Protein AF-W2WWZ4-F1 (afdb_monomer)

Foldseek 3Di:
DDPPPPVVVVVVVPVVAADCPDPVNQVVFDKDKDKDFDQVVPPPQDHDDDPVVVVVNVVVVVVCVVPPDDDDADDVVSVVVRTGIDIDIDGDPCVVVRRD

Secondary structure (DSSP, 8-state):
------HHHHHHHHHHS-----HHHHHTSPPEEEEEEE-GGGG-------HHHHHHHHHHHHHHHHHSPPPPPPPHHHHHTT-EEEEEEES-GGGGGT--

Sequence (100 aa):
ARNTANLKTVVEMMDKYPVQLEDAYLRSKAIECRWEAIRPVTYMHPFMIPVGLTRSMEAAIETARAEQKEPEALDDRIKQQGITLDLVVSIDPKLWKFSG

Solvent-accessible surface area (backbone atoms only — not comparable to full-atom values): 6422 Å² total; per-residue (Å²): 130,85,85,70,71,57,65,67,62,53,52,58,42,57,78,74,41,48,68,77,66,52,64,70,65,57,69,72,40,62,79,46,70,45,80,41,82,39,48,77,85,78,70,81,71,78,66,64,72,54,71,71,56,50,54,53,50,52,52,48,50,56,51,41,64,75,70,49,78,82,75,81,82,78,55,66,75,51,42,75,72,56,37,43,81,44,79,44,77,46,55,55,82,71,55,64,78,62,63,123

Mean predicted aligned error: 11.19 Å

Radius of gyration: 18.04 Å; Cα contacts (8 Å, |Δi|>4): 85; chains: 1; bounding box: 35×27×56 Å

Organism: NCBI:txid1317063

Structure (mmCIF, N/CA/C/O backbone):
data_AF-W2WWZ4-F1
#
_entry.id   AF-W2WWZ4-F1
#
loop_
_atom_site.group_PDB
_atom_site.id
_atom_site.type_symbol
_atom_site.label_atom_id
_atom_site.label_alt_id
_atom_site.label_comp_id
_atom_site.label_asym_id
_atom_site.label_entity_id
_atom_site.label_seq_id
_atom_site.pdbx_PDB_ins_code
_atom_site.Cartn_x
_atom_site.Cartn_y
_atom_site.Cartn_z
_atom_site.occupancy
_atom_site.B_iso_or_equiv
_atom_site.auth_seq_id
_atom_site.auth_comp_id
_atom_site.auth_asym_id
_atom_site.auth_atom_id
_atom_site.pdbx_PDB_model_num
ATOM 1 N N . ALA A 1 1 ? 17.318 -19.251 -36.018 1.00 37.53 1 ALA A N 1
ATOM 2 C CA . ALA A 1 1 ? 16.029 -18.551 -36.183 1.00 37.53 1 ALA A CA 1
ATOM 3 C C . ALA A 1 1 ? 15.643 -17.953 -34.839 1.00 37.53 1 ALA A C 1
ATOM 5 O O . ALA A 1 1 ? 15.793 -18.636 -33.832 1.00 37.53 1 ALA A O 1
ATOM 6 N N . ARG A 1 2 ? 15.274 -16.665 -34.814 1.00 41.75 2 ARG A N 1
ATOM 7 C CA . ARG A 1 2 ? 14.873 -15.936 -33.602 1.00 41.75 2 ARG A CA 1
ATOM 8 C C . ARG A 1 2 ? 13.728 -16.687 -32.930 1.00 41.75 2 ARG A C 1
ATOM 10 O O . ARG A 1 2 ? 12.744 -17.008 -33.586 1.00 41.75 2 ARG A O 1
ATOM 17 N N . ASN A 1 3 ? 13.894 -16.969 -31.644 1.00 45.69 3 ASN A N 1
ATOM 18 C CA . ASN A 1 3 ? 12.850 -17.503 -30.790 1.00 45.69 3 ASN A CA 1
ATOM 19 C C . ASN A 1 3 ? 11.842 -16.366 -30.575 1.00 45.69 3 ASN A C 1
ATOM 21 O O . ASN A 1 3 ? 11.949 -15.591 -29.627 1.00 45.69 3 ASN A O 1
ATOM 25 N N . THR A 1 4 ? 10.958 -16.158 -31.550 1.00 44.38 4 THR A N 1
ATOM 26 C CA . THR A 1 4 ? 9.834 -15.238 -31.421 1.00 44.38 4 THR A CA 1
ATOM 27 C C . THR A 1 4 ? 8.931 -15.879 -30.383 1.00 44.38 4 THR A C 1
ATOM 29 O O . THR A 1 4 ? 8.160 -16.780 -30.713 1.00 44.38 4 THR A O 1
ATOM 32 N N . ALA A 1 5 ? 9.097 -15.501 -29.112 1.00 47.19 5 ALA A N 1
ATOM 33 C CA . ALA A 1 5 ? 8.154 -15.878 -28.072 1.00 47.19 5 ALA A CA 1
ATOM 34 C C . ALA A 1 5 ? 6.762 -15.575 -28.630 1.00 47.19 5 ALA A C 1
ATOM 36 O O . ALA A 1 5 ? 6.515 -14.461 -29.100 1.00 47.19 5 ALA A O 1
ATOM 37 N N . ASN A 1 6 ? 5.922 -16.608 -28.717 1.00 48.78 6 ASN A N 1
ATOM 38 C CA . ASN A 1 6 ? 4.615 -16.503 -29.339 1.00 48.78 6 ASN A CA 1
ATOM 39 C C . ASN A 1 6 ? 3.876 -15.362 -28.635 1.00 48.78 6 ASN A C 1
ATOM 41 O O . ASN A 1 6 ? 3.573 -15.465 -27.448 1.00 48.78 6 ASN A O 1
ATOM 45 N N . LEU A 1 7 ? 3.653 -14.254 -29.348 1.00 52.16 7 LEU A N 1
ATOM 46 C CA . LEU A 1 7 ? 3.072 -13.029 -28.790 1.00 52.16 7 LEU A CA 1
ATOM 47 C C . LEU A 1 7 ? 1.740 -13.321 -28.083 1.00 52.16 7 LEU A C 1
ATOM 49 O O . LEU A 1 7 ? 1.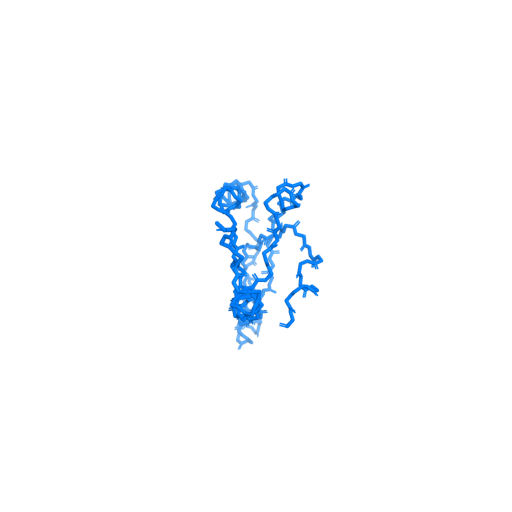413 -12.669 -27.098 1.00 52.16 7 LEU A O 1
ATOM 53 N N . LYS A 1 8 ? 1.030 -14.370 -28.516 1.00 43.88 8 LYS A N 1
ATOM 54 C CA . LYS A 1 8 ? -0.196 -14.862 -27.885 1.00 43.88 8 LYS A CA 1
ATOM 55 C C . LYS A 1 8 ? 0.008 -15.305 -26.427 1.00 43.88 8 LYS A C 1
ATOM 57 O O . LYS A 1 8 ? -0.822 -14.997 -25.584 1.00 43.88 8 LYS A O 1
ATOM 62 N N . THR A 1 9 ? 1.128 -15.956 -26.111 1.00 48.94 9 THR A N 1
ATOM 63 C CA . THR A 1 9 ? 1.453 -16.438 -24.755 1.00 48.94 9 THR A CA 1
ATOM 64 C C . THR A 1 9 ? 1.839 -15.298 -23.810 1.00 48.94 9 THR A C 1
ATOM 66 O O . THR A 1 9 ? 1.555 -15.362 -22.618 1.00 48.94 9 THR A O 1
ATOM 69 N N . VAL A 1 10 ? 2.453 -14.234 -24.336 1.00 51.31 10 VAL A N 1
ATOM 70 C CA . VAL A 1 10 ? 2.797 -13.033 -23.555 1.00 51.31 10 VAL A CA 1
ATOM 71 C C . VAL A 1 10 ? 1.541 -12.222 -23.234 1.00 51.31 10 VAL A C 1
ATOM 73 O O . VAL A 1 10 ? 1.373 -11.789 -22.099 1.00 51.31 10 VAL A O 1
ATOM 76 N N . VAL A 1 11 ? 0.624 -12.083 -24.196 1.00 51.09 11 VAL A N 1
ATOM 77 C CA . VAL A 1 11 ? -0.657 -11.383 -24.004 1.00 51.09 11 VAL A CA 1
ATOM 78 C C . VAL A 1 11 ? -1.550 -12.115 -22.995 1.00 51.09 11 VAL A C 1
ATOM 80 O O . VAL A 1 11 ? -2.062 -11.482 -22.081 1.00 51.09 11 VAL A O 1
ATOM 83 N N . GLU A 1 12 ? -1.662 -13.446 -23.078 1.00 52.53 12 GLU A N 1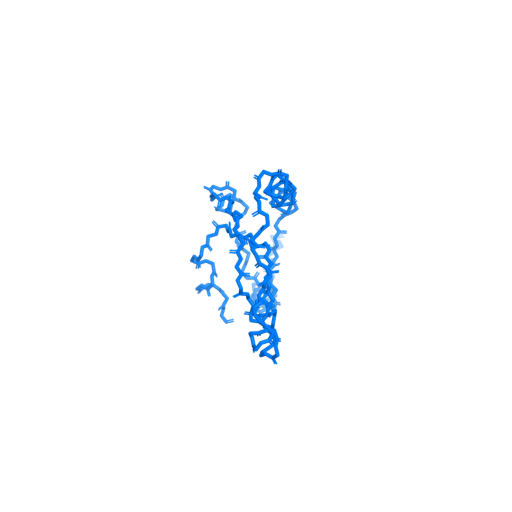
ATOM 84 C CA . GLU A 1 12 ? -2.400 -14.251 -22.086 1.00 52.53 12 GLU A CA 1
ATOM 85 C C . GLU A 1 12 ? -1.772 -14.196 -20.679 1.00 52.53 12 GLU A C 1
ATOM 87 O O . GLU A 1 12 ? -2.480 -14.328 -19.681 1.00 52.53 12 GLU A O 1
ATOM 92 N N . MET A 1 13 ? -0.453 -13.982 -20.570 1.00 51.25 13 MET A N 1
ATOM 93 C CA . MET A 1 13 ? 0.209 -13.745 -19.283 1.00 51.25 13 MET A CA 1
ATOM 94 C C . MET A 1 13 ? -0.034 -12.330 -18.753 1.00 51.25 13 MET A C 1
ATOM 96 O O . MET A 1 13 ? -0.268 -12.187 -17.563 1.00 51.25 13 MET A O 1
ATOM 100 N N . MET A 1 14 ? -0.023 -11.289 -19.584 1.00 51.72 14 MET A N 1
ATOM 101 C CA . MET A 1 14 ? -0.320 -9.921 -19.128 1.00 51.72 14 MET A CA 1
ATOM 102 C C . MET A 1 14 ? -1.775 -9.750 -18.664 1.00 51.72 14 MET A C 1
ATOM 104 O O . MET A 1 14 ? -2.043 -8.916 -17.809 1.00 51.72 14 MET A O 1
ATOM 108 N N . ASP A 1 15 ? -2.693 -10.563 -19.190 1.00 50.50 15 ASP A N 1
ATOM 109 C CA . ASP A 1 15 ? -4.104 -10.598 -18.778 1.00 50.50 15 ASP A CA 1
ATOM 110 C C . ASP A 1 15 ? -4.312 -11.377 -17.456 1.00 50.50 15 ASP A C 1
ATOM 112 O O . ASP A 1 15 ? -5.245 -11.124 -16.699 1.00 50.50 15 ASP A O 1
ATOM 116 N N . LYS A 1 16 ? -3.406 -12.318 -17.140 1.00 50.47 16 LYS A N 1
ATOM 117 C CA . LYS A 1 16 ? -3.404 -13.112 -15.893 1.00 50.47 16 LYS A CA 1
ATOM 118 C C . LYS A 1 16 ? -2.520 -12.555 -14.777 1.00 50.47 16 LYS A C 1
ATOM 120 O O . LYS A 1 16 ? -2.725 -12.918 -13.620 1.00 50.47 16 LYS A O 1
ATOM 125 N N . TYR A 1 17 ? -1.513 -11.753 -15.108 1.00 48.66 17 TYR A N 1
ATOM 126 C CA . TYR A 1 17 ? -0.503 -11.266 -14.177 1.00 48.66 17 TYR A CA 1
ATOM 127 C C . TYR A 1 17 ? -0.519 -9.735 -14.170 1.00 48.66 17 TYR A C 1
ATOM 129 O O . TYR A 1 17 ? -0.339 -9.121 -15.220 1.00 48.66 17 TYR A O 1
ATOM 137 N N . PRO A 1 18 ? -0.740 -9.124 -12.995 1.00 52.50 18 PRO A N 1
ATOM 138 C CA . PRO A 1 18 ? -1.087 -7.717 -12.850 1.00 52.50 18 PRO A CA 1
ATOM 139 C C . PRO A 1 18 ? -0.022 -6.799 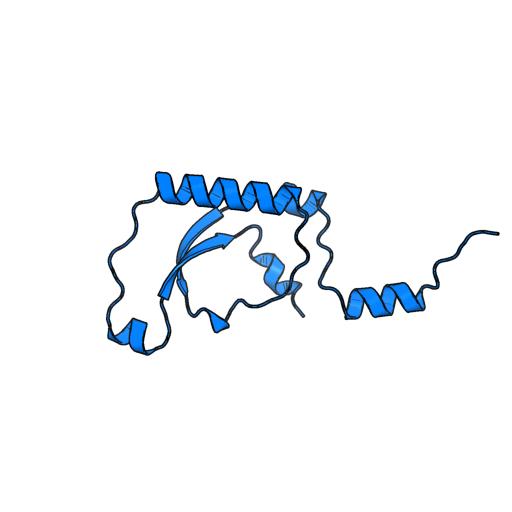-13.435 1.00 52.50 18 PRO A C 1
ATOM 141 O O . PRO A 1 18 ? 1.147 -7.180 -13.541 1.00 52.50 18 PRO A O 1
ATOM 144 N N . VAL A 1 19 ? -0.459 -5.580 -13.766 1.00 54.25 19 VAL A N 1
ATOM 145 C CA . VAL A 1 19 ? 0.333 -4.491 -14.348 1.00 54.25 19 VAL A CA 1
ATOM 146 C C . VAL A 1 19 ? 1.767 -4.531 -13.839 1.00 54.25 19 VAL A C 1
ATOM 148 O O . VAL A 1 19 ? 2.046 -4.217 -12.681 1.00 54.25 19 VAL A O 1
ATOM 151 N N . GLN A 1 20 ? 2.675 -4.945 -14.724 1.00 56.25 20 GLN A N 1
ATOM 152 C CA . GLN A 1 20 ? 4.106 -4.864 -14.486 1.00 56.25 20 GLN A CA 1
ATOM 153 C C . GLN A 1 20 ? 4.483 -3.390 -14.525 1.00 56.25 20 GLN A C 1
ATOM 155 O O . GLN A 1 20 ? 4.814 -2.827 -15.564 1.00 56.25 20 GLN A O 1
ATOM 160 N N . LEU A 1 21 ? 4.353 -2.742 -13.379 1.00 59.62 21 LEU A N 1
ATOM 161 C CA . LEU A 1 21 ? 4.889 -1.416 -13.167 1.00 59.62 21 LEU A CA 1
ATOM 162 C C . LEU A 1 21 ? 6.407 -1.560 -13.199 1.00 59.62 21 LEU A C 1
ATOM 164 O O . LEU A 1 21 ? 6.987 -2.298 -12.400 1.00 59.62 21 LEU A O 1
ATOM 168 N N . GLU A 1 22 ? 7.046 -0.913 -14.171 1.00 61.16 22 GLU A N 1
ATOM 169 C CA . GLU A 1 22 ? 8.492 -1.005 -14.306 1.00 61.16 22 GLU A CA 1
ATOM 170 C C . GLU A 1 22 ? 9.174 -0.531 -13.019 1.00 61.16 22 GLU A C 1
ATOM 172 O O . GLU A 1 22 ? 8.810 0.486 -12.420 1.00 61.16 22 GLU A O 1
ATOM 177 N N . ASP A 1 23 ? 10.205 -1.266 -12.615 1.00 64.38 23 ASP A N 1
ATOM 178 C CA . ASP A 1 23 ? 10.983 -0.998 -11.409 1.00 64.38 23 ASP A CA 1
ATOM 179 C C . ASP A 1 23 ? 11.538 0.441 -11.390 1.00 64.38 23 ASP A C 1
ATOM 181 O O . ASP A 1 23 ? 11.503 1.094 -10.351 1.00 64.38 23 ASP A O 1
ATOM 185 N N . ALA A 1 24 ? 11.924 0.998 -12.545 1.00 69.44 24 ALA A N 1
ATOM 186 C CA . ALA A 1 24 ? 12.360 2.392 -12.662 1.00 69.44 24 ALA A CA 1
ATOM 187 C C . ALA A 1 24 ? 11.234 3.406 -12.391 1.00 69.44 24 ALA A C 1
ATOM 189 O O . ALA A 1 24 ? 11.459 4.410 -11.711 1.00 69.44 24 ALA A O 1
ATOM 190 N N . TYR A 1 25 ? 10.018 3.143 -12.884 1.00 75.06 25 TYR A N 1
ATOM 191 C CA . TYR A 1 25 ? 8.865 4.003 -12.623 1.00 75.06 25 TYR A CA 1
ATOM 192 C C . TYR A 1 25 ? 8.564 4.035 -11.128 1.00 75.06 25 TYR A C 1
ATOM 194 O O . TYR A 1 25 ? 8.454 5.117 -10.557 1.00 75.06 25 TYR A O 1
ATOM 202 N N . LEU A 1 26 ? 8.499 2.870 -10.482 1.00 73.38 26 LEU A N 1
ATOM 203 C CA . LEU A 1 26 ? 8.147 2.782 -9.068 1.00 73.38 26 LEU A CA 1
ATOM 204 C C . LEU A 1 26 ? 9.242 3.287 -8.132 1.00 73.38 26 LEU A C 1
ATOM 206 O O . LEU A 1 26 ? 8.933 3.980 -7.169 1.00 73.38 26 LEU A O 1
ATOM 210 N N . ARG A 1 27 ? 10.518 3.015 -8.428 1.00 71.25 27 ARG A N 1
ATOM 211 C CA . ARG A 1 27 ? 11.6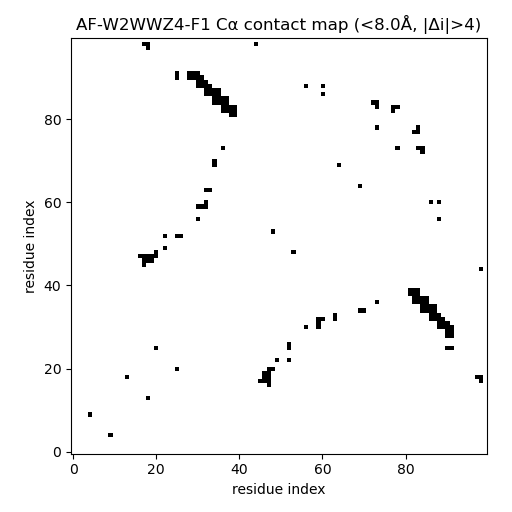45 3.529 -7.631 1.00 71.25 27 ARG A CA 1
ATOM 212 C C . ARG A 1 27 ? 11.759 5.049 -7.651 1.00 71.25 27 ARG A C 1
ATOM 214 O O . ARG A 1 27 ? 12.333 5.618 -6.731 1.00 71.25 27 ARG A O 1
ATOM 221 N N . SER A 1 28 ? 11.240 5.706 -8.689 1.00 78.62 28 SER A N 1
ATOM 222 C CA . SER A 1 28 ? 11.220 7.172 -8.768 1.00 78.62 28 SER A CA 1
ATOM 223 C C . SER A 1 28 ? 10.164 7.823 -7.868 1.00 78.62 28 SER A C 1
ATOM 225 O O . SER A 1 28 ? 10.151 9.046 -7.728 1.00 78.62 28 SER A O 1
ATOM 227 N N . LYS A 1 29 ? 9.251 7.035 -7.289 1.00 82.62 29 LYS A N 1
ATOM 228 C CA . LYS A 1 29 ? 8.134 7.537 -6.490 1.00 82.62 29 LYS A CA 1
ATOM 229 C C . LYS A 1 29 ? 8.482 7.577 -5.011 1.00 82.62 29 LYS A C 1
ATOM 231 O O . LYS A 1 29 ? 9.223 6.737 -4.508 1.00 82.62 29 LYS A O 1
ATOM 236 N N . ALA A 1 30 ? 7.920 8.565 -4.325 1.00 84.12 30 ALA A N 1
ATOM 237 C CA . ALA A 1 30 ? 8.045 8.682 -2.883 1.00 84.12 30 ALA A CA 1
ATOM 238 C C . ALA A 1 30 ? 7.216 7.590 -2.198 1.00 84.12 30 ALA A C 1
ATOM 240 O O . ALA A 1 30 ? 6.065 7.364 -2.564 1.00 84.12 30 ALA A O 1
ATOM 241 N N . ILE A 1 31 ? 7.809 6.929 -1.204 1.00 85.19 31 ILE A N 1
ATOM 242 C CA . ILE A 1 31 ? 7.087 6.027 -0.309 1.00 85.19 31 ILE A CA 1
ATOM 243 C C . ILE A 1 31 ? 6.583 6.866 0.862 1.00 85.19 31 ILE A C 1
ATOM 245 O O . ILE A 1 31 ? 7.374 7.473 1.580 1.00 85.19 31 ILE A O 1
ATOM 249 N N . GLU A 1 32 ? 5.271 6.900 1.043 1.00 86.06 32 GLU A N 1
ATOM 250 C CA . GLU A 1 32 ? 4.609 7.611 2.129 1.00 86.06 32 GLU A CA 1
ATOM 251 C C . GLU A 1 32 ? 3.951 6.607 3.071 1.00 86.06 32 GLU A C 1
ATOM 253 O O . GLU A 1 32 ? 3.208 5.729 2.634 1.00 86.06 32 GLU A O 1
ATOM 258 N N . CYS A 1 33 ? 4.191 6.762 4.370 1.00 86.62 33 CYS A N 1
ATOM 259 C CA . CYS A 1 33 ? 3.541 5.978 5.415 1.00 86.62 33 CYS A CA 1
ATOM 260 C C . CYS A 1 33 ? 2.613 6.891 6.212 1.00 86.62 33 CYS A C 1
ATOM 262 O O . CYS A 1 33 ? 3.045 7.952 6.670 1.00 86.62 33 CYS A O 1
ATOM 264 N N . ARG A 1 34 ? 1.356 6.492 6.406 1.00 87.12 34 ARG A N 1
ATOM 265 C CA . ARG A 1 34 ? 0.395 7.249 7.218 1.00 87.12 34 ARG A CA 1
ATOM 266 C C . ARG A 1 34 ? -0.616 6.340 7.897 1.00 87.12 34 ARG A C 1
ATOM 268 O O . ARG A 1 34 ? -1.006 5.316 7.346 1.00 87.12 34 ARG A O 1
ATOM 275 N N . TRP A 1 35 ? -1.058 6.736 9.081 1.00 87.69 35 TRP A N 1
ATOM 276 C CA . TRP A 1 35 ? -2.138 6.055 9.784 1.00 87.69 35 TRP A CA 1
ATOM 277 C C . TRP A 1 35 ? -3.490 6.376 9.152 1.00 87.69 35 TRP A C 1
ATOM 279 O O . TRP A 1 35 ? -3.833 7.546 8.977 1.00 87.69 35 TRP A O 1
ATOM 289 N N . GLU A 1 36 ? -4.274 5.346 8.846 1.00 87.44 36 GLU A N 1
ATOM 290 C CA . GLU A 1 36 ? -5.616 5.497 8.290 1.00 87.44 36 GLU A CA 1
ATOM 291 C C . GLU A 1 36 ? -6.613 4.531 8.922 1.00 87.44 36 GLU A C 1
ATOM 293 O O . GLU A 1 36 ? -6.304 3.377 9.215 1.00 87.44 36 GLU A O 1
ATOM 298 N N . ALA A 1 37 ? -7.850 5.003 9.082 1.00 88.19 37 ALA A N 1
ATOM 299 C CA . ALA A 1 37 ? -8.987 4.147 9.377 1.00 88.19 37 ALA A CA 1
ATOM 300 C C . ALA A 1 37 ? -9.439 3.473 8.074 1.00 88.19 37 ALA A C 1
ATOM 302 O O . ALA A 1 37 ? -10.101 4.091 7.237 1.00 88.19 37 ALA A O 1
ATOM 303 N N . ILE A 1 38 ? -9.071 2.209 7.896 1.00 83.31 38 ILE A N 1
ATOM 304 C CA . ILE A 1 38 ? -9.306 1.455 6.668 1.00 83.31 38 ILE A CA 1
ATOM 305 C C . ILE A 1 38 ? -10.230 0.270 6.900 1.00 83.31 38 ILE A C 1
ATOM 307 O O . ILE A 1 38 ? -10.291 -0.313 7.977 1.00 83.31 38 ILE A O 1
ATOM 311 N N . ARG A 1 39 ? -10.946 -0.123 5.848 1.00 84.31 39 ARG A N 1
ATOM 312 C CA . ARG A 1 39 ? -11.651 -1.403 5.793 1.00 84.31 39 ARG A CA 1
ATOM 313 C C . ARG A 1 39 ? -10.737 -2.408 5.071 1.00 84.31 39 ARG A C 1
ATOM 315 O O . ARG A 1 39 ? -10.508 -2.219 3.876 1.00 84.31 39 ARG A O 1
ATOM 322 N N . PRO A 1 40 ? -10.242 -3.473 5.730 1.00 70.25 40 PRO A N 1
ATOM 323 C CA . PRO A 1 40 ? -9.219 -4.358 5.155 1.00 70.25 40 PRO A CA 1
ATOM 324 C C . PRO A 1 40 ? -9.595 -5.025 3.822 1.00 70.25 40 PRO A C 1
ATOM 326 O O . PRO A 1 40 ? -8.732 -5.273 2.986 1.00 70.25 40 PRO A O 1
ATOM 329 N N . VAL A 1 41 ? -10.886 -5.277 3.573 1.00 66.12 41 VAL A N 1
ATOM 330 C CA . VAL A 1 41 ? -11.347 -5.919 2.325 1.00 66.12 41 VAL A CA 1
ATOM 331 C C . VAL A 1 41 ? -11.204 -5.040 1.074 1.00 66.12 41 VAL A C 1
ATOM 333 O O . VAL A 1 41 ? -11.345 -5.547 -0.034 1.00 66.12 41 VAL A O 1
ATOM 336 N N . THR A 1 42 ? -10.923 -3.742 1.220 1.00 61.09 42 THR A N 1
ATOM 337 C CA . THR A 1 42 ? -10.951 -2.773 0.110 1.00 61.09 42 THR A CA 1
ATOM 338 C C . THR A 1 42 ? -9.649 -2.726 -0.710 1.00 61.09 42 THR A C 1
ATOM 340 O O . THR A 1 42 ? -9.644 -2.129 -1.778 1.00 61.09 42 THR A O 1
ATOM 343 N N . TYR A 1 43 ? -8.556 -3.366 -0.268 1.00 56.72 43 TYR A N 1
ATOM 344 C CA . TYR A 1 43 ? -7.224 -3.203 -0.889 1.00 56.72 43 TYR A CA 1
ATOM 345 C C . TYR A 1 43 ? -6.503 -4.514 -1.246 1.00 56.72 43 TYR A C 1
ATOM 347 O O . TYR A 1 43 ? -5.279 -4.562 -1.324 1.00 56.72 43 TYR A O 1
ATOM 355 N N . MET A 1 44 ? -7.244 -5.587 -1.519 1.00 59.22 44 MET A N 1
ATOM 356 C CA . MET A 1 44 ? -6.678 -6.876 -1.948 1.00 59.22 44 MET A CA 1
ATOM 357 C C . MET A 1 44 ? -6.445 -6.924 -3.470 1.00 59.22 44 MET A C 1
ATOM 359 O O . MET A 1 44 ? -6.894 -7.854 -4.138 1.00 59.22 44 MET A O 1
ATOM 363 N N . HIS A 1 45 ? -5.776 -5.922 -4.049 1.00 60.38 45 HIS A N 1
ATOM 364 C CA . HIS A 1 45 ? -5.358 -6.013 -5.451 1.00 60.38 45 HIS A CA 1
ATOM 365 C C . HIS A 1 45 ? -4.002 -6.725 -5.540 1.00 60.38 45 HIS A C 1
ATOM 367 O O . HIS A 1 45 ? -3.028 -6.252 -4.947 1.00 60.38 45 HIS A O 1
ATOM 373 N N . PRO A 1 46 ? -3.900 -7.853 -6.266 1.00 56.47 46 PRO A N 1
ATOM 374 C CA . PRO A 1 46 ? -2.615 -8.490 -6.487 1.00 56.47 46 PRO A CA 1
ATOM 375 C C . PRO A 1 46 ? -1.794 -7.594 -7.419 1.00 56.47 46 PRO A C 1
ATOM 377 O O . PRO A 1 46 ? -2.182 -7.379 -8.561 1.00 56.47 46 PRO A O 1
ATOM 380 N N . PHE A 1 47 ? -0.659 -7.080 -6.950 1.00 61.91 47 PHE A N 1
ATOM 381 C CA . PHE A 1 47 ? 0.365 -6.454 -7.788 1.00 61.91 47 PHE A CA 1
ATOM 382 C C . PHE A 1 47 ? 1.651 -7.273 -7.694 1.00 61.91 47 PHE A C 1
ATOM 384 O O . PHE A 1 47 ? 1.998 -7.774 -6.624 1.00 61.91 47 PHE A O 1
ATOM 391 N N . MET A 1 48 ? 2.389 -7.393 -8.800 1.00 64.44 48 MET A N 1
ATOM 392 C CA . MET A 1 48 ? 3.761 -7.894 -8.744 1.00 64.44 48 MET A CA 1
ATOM 393 C C . MET A 1 48 ? 4.683 -6.727 -8.400 1.00 64.44 48 MET A C 1
ATOM 395 O O . MET A 1 48 ? 4.928 -5.853 -9.227 1.00 64.44 48 MET A O 1
ATOM 399 N N . ILE A 1 49 ? 5.172 -6.710 -7.162 1.00 69.06 49 ILE A N 1
ATOM 400 C CA . ILE A 1 49 ? 6.085 -5.682 -6.660 1.00 69.06 49 ILE A CA 1
ATOM 401 C C . ILE A 1 49 ? 7.525 -6.213 -6.776 1.00 69.06 49 ILE A C 1
ATOM 403 O O . ILE A 1 49 ? 7.802 -7.311 -6.286 1.00 69.06 49 ILE A O 1
ATOM 407 N N . PRO A 1 50 ? 8.459 -5.482 -7.415 1.00 70.94 50 PRO A N 1
ATOM 408 C CA . PRO A 1 50 ? 9.865 -5.878 -7.456 1.00 70.94 50 PRO A CA 1
ATOM 409 C C . PRO A 1 50 ? 10.471 -6.011 -6.051 1.00 70.94 50 PRO A C 1
ATOM 411 O O . PRO A 1 50 ? 10.258 -5.153 -5.199 1.00 70.94 50 PRO A O 1
ATOM 414 N N . VAL A 1 51 ? 11.320 -7.024 -5.832 1.00 72.31 51 VAL A N 1
ATOM 415 C CA . VAL A 1 51 ? 11.932 -7.315 -4.514 1.00 72.31 51 VAL A CA 1
ATOM 416 C C . VAL A 1 51 ? 12.672 -6.123 -3.895 1.00 72.31 51 VAL A C 1
ATOM 418 O O . VAL A 1 51 ? 12.653 -5.939 -2.680 1.00 72.31 51 VAL A O 1
ATOM 421 N N . GLY A 1 52 ? 13.322 -5.295 -4.721 1.00 76.44 52 GLY A N 1
ATOM 422 C CA . GLY A 1 52 ? 14.008 -4.092 -4.248 1.00 76.44 52 GLY A CA 1
ATOM 423 C C . GLY A 1 52 ? 13.035 -3.076 -3.652 1.00 76.44 52 GLY A C 1
ATOM 424 O O . GLY A 1 52 ? 13.313 -2.508 -2.602 1.00 76.44 52 GLY A O 1
ATOM 425 N N . LEU A 1 53 ? 11.871 -2.914 -4.282 1.00 77.31 53 LEU A N 1
ATOM 426 C CA . LEU A 1 53 ? 10.830 -2.014 -3.812 1.00 77.31 53 LEU A CA 1
ATOM 427 C C . LEU A 1 53 ? 10.133 -2.551 -2.563 1.00 77.31 53 LEU A C 1
ATOM 429 O O . LEU A 1 53 ? 9.877 -1.773 -1.651 1.00 77.31 53 LEU A O 1
ATOM 433 N N . THR A 1 54 ? 9.903 -3.866 -2.476 1.00 80.56 54 THR A N 1
ATOM 434 C CA . THR A 1 54 ? 9.395 -4.509 -1.252 1.00 80.56 54 THR A CA 1
ATOM 435 C C . THR A 1 54 ? 10.272 -4.164 -0.050 1.00 80.56 54 THR A C 1
ATOM 437 O O . THR A 1 54 ? 9.758 -3.680 0.952 1.00 80.56 54 THR A O 1
ATOM 440 N N . ARG A 1 55 ? 11.600 -4.292 -0.180 1.00 82.44 55 ARG A N 1
ATOM 441 C CA . ARG A 1 55 ? 12.539 -3.922 0.894 1.00 82.44 55 ARG A CA 1
ATOM 442 C C . ARG A 1 55 ? 12.481 -2.438 1.250 1.00 82.44 55 ARG A C 1
ATOM 444 O O . ARG A 1 55 ? 12.571 -2.087 2.421 1.00 82.44 55 ARG A O 1
ATOM 451 N N . SER A 1 56 ? 12.340 -1.556 0.259 1.00 84.44 56 SER A N 1
ATOM 452 C CA . SER A 1 56 ? 12.180 -0.119 0.514 1.00 84.44 56 SER A CA 1
ATOM 453 C C . SER A 1 56 ? 10.877 0.196 1.256 1.00 84.44 56 SER A C 1
ATOM 455 O O . SER A 1 56 ? 10.882 1.052 2.136 1.00 84.44 56 SER A O 1
ATOM 457 N N . MET A 1 57 ? 9.779 -0.501 0.944 1.00 85.56 57 MET A N 1
ATOM 458 C CA . MET A 1 57 ? 8.508 -0.362 1.665 1.00 85.56 57 MET A CA 1
ATOM 459 C C . MET A 1 57 ? 8.612 -0.881 3.099 1.00 85.56 57 MET A C 1
ATOM 461 O O . MET A 1 57 ? 8.159 -0.203 4.014 1.00 85.56 57 MET A O 1
ATOM 465 N N . GLU A 1 58 ? 9.232 -2.045 3.307 1.00 87.00 58 GLU A N 1
ATOM 466 C CA . GLU A 1 58 ? 9.470 -2.613 4.641 1.00 87.00 58 GLU A CA 1
ATOM 467 C C . GLU A 1 58 ? 10.275 -1.647 5.516 1.00 87.00 58 GLU A C 1
ATOM 469 O O . GLU A 1 58 ? 9.841 -1.312 6.616 1.00 87.00 58 GLU A O 1
ATOM 474 N N . ALA A 1 59 ? 11.382 -1.110 4.993 1.00 88.56 59 ALA A N 1
ATOM 475 C CA . ALA A 1 59 ? 12.184 -0.119 5.705 1.00 88.56 59 ALA A CA 1
ATOM 476 C C . ALA A 1 59 ? 11.373 1.145 6.042 1.00 88.56 59 ALA A C 1
ATOM 478 O O . ALA A 1 59 ? 11.432 1.636 7.166 1.00 88.56 59 ALA A O 1
ATOM 479 N N . ALA A 1 60 ? 10.568 1.649 5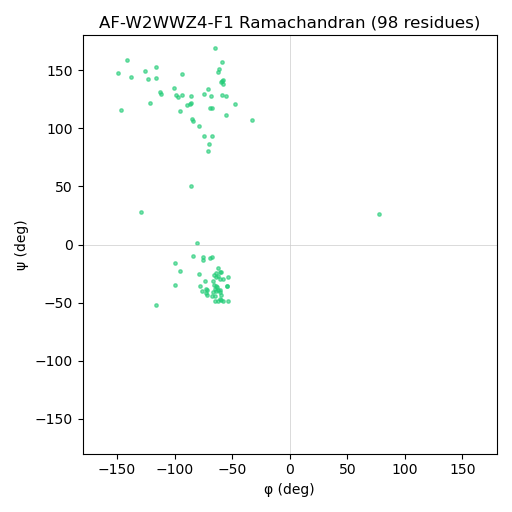.100 1.00 87.88 60 ALA A N 1
ATOM 480 C CA . ALA A 1 60 ? 9.712 2.810 5.340 1.00 87.88 60 ALA A CA 1
ATOM 481 C C . ALA A 1 60 ? 8.642 2.543 6.416 1.00 87.88 60 ALA A C 1
ATOM 483 O O . ALA A 1 60 ? 8.334 3.437 7.204 1.00 87.88 60 ALA A O 1
ATOM 484 N N . ILE A 1 61 ? 8.088 1.325 6.482 1.00 87.31 61 ILE A N 1
ATOM 485 C CA . ILE A 1 61 ? 7.153 0.905 7.539 1.00 87.31 61 ILE A CA 1
ATOM 486 C C . ILE A 1 61 ? 7.851 0.888 8.893 1.00 87.31 61 ILE A C 1
ATOM 488 O O . ILE A 1 61 ? 7.312 1.421 9.861 1.00 87.31 61 ILE A O 1
ATOM 492 N N . GLU A 1 62 ? 9.030 0.275 8.978 1.00 90.12 62 GLU A N 1
ATOM 493 C CA . GLU A 1 62 ? 9.794 0.185 10.224 1.00 90.12 62 GLU A CA 1
ATOM 494 C C . GLU A 1 62 ? 10.156 1.573 10.756 1.00 90.12 62 GLU A C 1
ATOM 496 O O . GLU A 1 62 ? 9.902 1.867 11.926 1.00 90.12 62 GLU A O 1
ATOM 501 N N . THR A 1 63 ? 10.655 2.459 9.888 1.00 91.31 63 THR A N 1
ATOM 502 C CA . THR A 1 63 ? 10.932 3.857 10.240 1.00 91.31 63 THR A CA 1
ATOM 503 C C . THR A 1 63 ? 9.665 4.574 10.696 1.00 91.31 63 THR A C 1
ATOM 505 O O . THR A 1 63 ? 9.656 5.188 11.759 1.00 91.31 63 THR A O 1
ATOM 508 N N . ALA A 1 64 ? 8.562 4.449 9.955 1.00 89.94 64 ALA A N 1
ATOM 509 C CA . ALA A 1 64 ? 7.309 5.099 10.319 1.00 89.94 64 ALA A CA 1
ATOM 510 C C . ALA A 1 64 ? 6.743 4.586 11.650 1.00 89.94 64 ALA A C 1
ATOM 512 O O . ALA A 1 64 ? 6.228 5.382 12.424 1.00 89.94 64 ALA A O 1
ATOM 513 N N . ARG A 1 65 ? 6.877 3.296 11.969 1.00 88.06 65 ARG A N 1
ATOM 514 C CA . ARG A 1 65 ? 6.481 2.7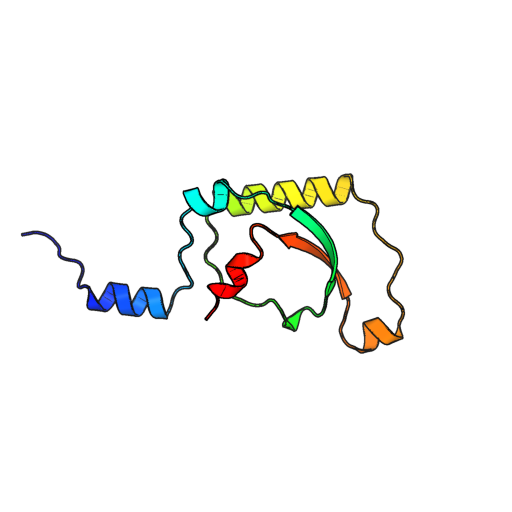54 13.281 1.00 88.06 65 ARG A CA 1
ATOM 515 C C . ARG A 1 65 ? 7.351 3.273 14.424 1.00 88.06 65 ARG A C 1
ATOM 517 O O . ARG A 1 65 ? 6.860 3.388 15.542 1.00 88.06 65 ARG A O 1
ATOM 524 N N . ALA A 1 66 ? 8.624 3.562 14.161 1.00 90.94 66 ALA A N 1
ATOM 525 C CA . ALA A 1 66 ? 9.533 4.121 15.156 1.00 90.94 66 ALA A CA 1
ATOM 526 C C . ALA A 1 66 ? 9.307 5.627 15.383 1.00 90.94 66 ALA A C 1
ATOM 528 O O . ALA A 1 66 ? 9.454 6.107 16.506 1.00 90.94 66 ALA A O 1
ATOM 529 N N . GLU A 1 67 ? 8.960 6.370 14.330 1.00 92.25 67 GLU A N 1
ATOM 530 C CA . GLU A 1 67 ? 8.883 7.836 14.357 1.00 92.25 67 GLU A CA 1
ATOM 531 C C . GLU A 1 67 ? 7.459 8.380 14.530 1.00 92.25 67 GLU A C 1
ATOM 533 O O . GLU A 1 67 ? 7.263 9.416 15.170 1.00 92.25 67 GLU A O 1
ATOM 538 N N . GLN A 1 68 ? 6.450 7.714 13.962 1.00 88.75 68 GLN A N 1
ATOM 539 C CA . GLN A 1 68 ? 5.064 8.167 14.036 1.00 88.75 68 GLN A CA 1
ATOM 540 C C . GLN A 1 68 ? 4.413 7.674 15.321 1.00 88.75 68 GLN A C 1
ATOM 542 O O . GLN A 1 68 ? 4.373 6.480 15.614 1.00 88.75 68 GLN A O 1
ATOM 547 N N . LYS A 1 69 ? 3.816 8.605 16.063 1.00 88.81 69 LYS A N 1
ATOM 548 C CA . LYS A 1 69 ? 2.965 8.265 17.200 1.00 88.81 69 LYS A CA 1
ATOM 549 C C . LYS A 1 69 ? 1.691 7.583 16.697 1.00 88.81 69 LYS A C 1
ATOM 551 O O . LYS A 1 69 ? 0.991 8.147 15.856 1.00 88.81 69 LYS A O 1
ATOM 556 N N . GLU A 1 70 ? 1.381 6.413 17.248 1.00 86.19 70 GLU A N 1
ATOM 557 C CA . GLU A 1 70 ? 0.104 5.743 17.002 1.00 86.19 70 GLU A CA 1
ATOM 558 C C . GLU A 1 70 ? -1.063 6.655 17.445 1.00 86.19 70 GLU A C 1
ATOM 560 O O . GLU A 1 70 ? -1.025 7.202 18.558 1.00 86.19 70 GLU A O 1
ATOM 565 N N . PRO A 1 71 ? -2.069 6.885 16.581 1.00 87.38 71 PRO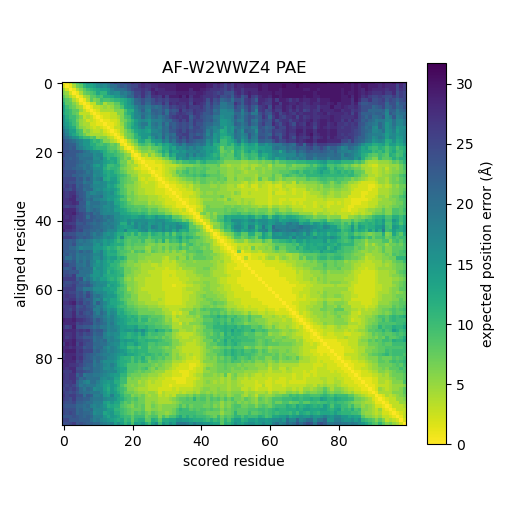 A N 1
ATOM 566 C CA . PRO A 1 71 ? -3.248 7.668 16.934 1.00 87.38 71 PRO A CA 1
ATOM 567 C C . PRO A 1 71 ? -4.095 7.009 18.030 1.00 87.38 71 PRO A C 1
ATOM 569 O O . PRO A 1 71 ? -3.917 5.845 18.379 1.00 87.38 71 PRO A O 1
ATOM 572 N N . GLU A 1 72 ? -5.055 7.762 18.568 1.00 89.38 72 GLU A N 1
ATOM 573 C CA . GLU A 1 72 ? -6.014 7.214 19.529 1.00 89.38 72 GLU A CA 1
ATOM 574 C C . GLU A 1 72 ? -6.848 6.078 18.920 1.00 89.38 72 GLU A C 1
ATOM 576 O O . GLU A 1 72 ? -7.119 6.036 17.716 1.00 89.38 72 GLU A O 1
ATOM 581 N N . ALA A 1 73 ? -7.280 5.155 19.782 1.00 86.69 73 ALA A N 1
ATOM 582 C CA . ALA A 1 73 ? -8.086 4.019 19.369 1.00 86.69 73 ALA A CA 1
ATOM 583 C C . ALA A 1 73 ? -9.406 4.472 18.723 1.00 86.69 73 ALA A C 1
ATOM 585 O O . ALA A 1 73 ? -10.079 5.380 19.211 1.00 86.69 73 ALA A O 1
ATOM 586 N N . LEU A 1 74 ? -9.810 3.782 17.652 1.00 89.44 74 LEU A N 1
ATOM 587 C CA . LEU A 1 74 ? -11.097 4.033 17.001 1.00 89.44 74 LEU A CA 1
ATOM 588 C C . LEU A 1 74 ? -12.272 3.760 17.949 1.00 89.44 74 LEU A C 1
ATOM 590 O O . LEU A 1 74 ? -12.223 2.837 18.769 1.00 89.44 74 LEU A O 1
ATOM 594 N N . ASP A 1 75 ? -13.352 4.517 17.760 1.00 91.81 75 ASP A N 1
ATOM 595 C CA . ASP A 1 75 ? -14.642 4.283 18.412 1.00 91.81 75 ASP A CA 1
ATOM 596 C C . ASP A 1 75 ? -15.172 2.877 18.079 1.00 91.81 75 ASP A C 1
ATOM 598 O O . ASP A 1 75 ? -15.053 2.389 16.948 1.00 91.81 75 ASP A O 1
ATOM 602 N N . ASP A 1 76 ? -15.783 2.212 19.057 1.00 91.44 76 ASP A N 1
ATOM 603 C CA . ASP A 1 76 ? -16.270 0.840 18.901 1.00 91.44 76 ASP A CA 1
ATOM 604 C C . ASP A 1 76 ? -17.353 0.710 17.822 1.00 91.44 76 ASP A C 1
ATOM 606 O O . ASP A 1 76 ? -17.442 -0.324 17.158 1.00 91.44 76 ASP A O 1
ATOM 610 N N . ARG A 1 77 ? -18.120 1.773 17.553 1.00 91.25 77 ARG A N 1
ATOM 611 C CA . ARG A 1 77 ? -19.089 1.823 16.448 1.00 91.25 77 ARG A CA 1
ATOM 612 C C . ARG A 1 77 ? -18.398 1.765 15.088 1.00 91.25 77 ARG A C 1
ATOM 614 O O . ARG A 1 77 ? -18.940 1.169 14.161 1.00 91.25 77 ARG A O 1
ATOM 621 N N . ILE A 1 78 ? -17.210 2.361 14.963 1.00 86.31 78 ILE A N 1
ATOM 622 C CA . ILE A 1 78 ? -16.393 2.323 13.740 1.00 86.31 78 ILE A CA 1
ATOM 623 C C . ILE A 1 78 ? -15.801 0.918 13.570 1.00 86.31 78 ILE A C 1
ATOM 625 O O . ILE A 1 78 ? -15.890 0.336 12.487 1.00 86.31 78 ILE A O 1
ATOM 629 N N . LYS A 1 79 ? -15.300 0.313 14.655 1.00 87.25 79 LYS A N 1
ATOM 630 C CA . LYS A 1 79 ? -14.792 -1.070 14.637 1.00 87.25 79 LYS A CA 1
ATOM 631 C C . LYS A 1 79 ? -15.865 -2.087 14.250 1.00 87.25 79 LYS A C 1
ATOM 633 O O . LYS A 1 79 ? -15.596 -2.975 13.445 1.00 87.25 79 LYS A O 1
ATOM 638 N N . GLN A 1 80 ? -17.094 -1.936 14.754 1.00 90.50 80 GLN A N 1
ATOM 639 C CA . GLN A 1 80 ? -18.236 -2.802 14.413 1.00 90.50 80 GLN A CA 1
ATOM 640 C C . GLN A 1 80 ? -18.587 -2.779 12.922 1.00 90.50 80 GLN A C 1
ATOM 642 O O . GLN A 1 80 ? -19.156 -3.738 12.405 1.00 90.50 80 GLN A O 1
ATOM 647 N N . GLN A 1 81 ? -18.216 -1.717 12.207 1.00 87.19 81 GLN A N 1
ATOM 648 C CA . GLN A 1 81 ? -18.373 -1.648 10.759 1.00 87.19 81 GLN A CA 1
ATOM 649 C C . GLN A 1 81 ? -17.262 -2.389 10.008 1.00 87.19 81 GLN A C 1
ATOM 651 O O . GLN A 1 81 ? -17.294 -2.388 8.782 1.00 87.19 81 GLN A O 1
ATOM 656 N N . GLY A 1 82 ? -16.302 -3.024 10.688 1.00 86.50 82 GLY A N 1
ATOM 657 C CA . GLY A 1 82 ? -15.156 -3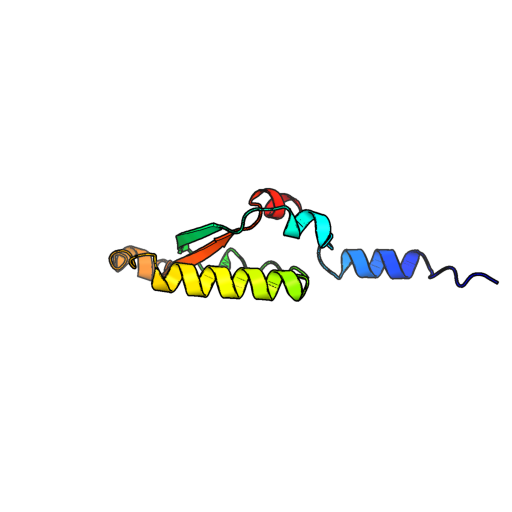.699 10.076 1.00 86.50 82 GLY A CA 1
ATOM 658 C C . GLY A 1 82 ? -14.055 -2.739 9.621 1.00 86.50 82 GLY A C 1
ATOM 659 O O . GLY A 1 82 ? -13.349 -3.040 8.660 1.00 86.50 82 GLY A O 1
ATOM 660 N N . ILE A 1 83 ? -13.955 -1.568 10.257 1.00 87.56 83 ILE A N 1
ATOM 661 C CA . ILE A 1 83 ? -12.906 -0.572 10.017 1.00 87.56 83 ILE A CA 1
ATOM 662 C C . ILE A 1 83 ? -11.859 -0.688 11.128 1.00 87.56 83 ILE A C 1
ATOM 664 O O . ILE A 1 83 ? -12.197 -0.768 12.309 1.00 87.56 83 ILE A O 1
ATOM 668 N N . THR A 1 84 ? -10.588 -0.680 10.747 1.00 87.31 84 THR A N 1
ATOM 669 C CA . THR A 1 84 ? -9.427 -0.786 11.632 1.00 87.31 84 THR A CA 1
ATOM 670 C C . THR A 1 84 ? -8.485 0.386 11.393 1.00 87.31 84 THR A C 1
ATOM 672 O O . THR A 1 84 ? -8.413 0.905 10.283 1.00 87.31 84 THR A O 1
ATOM 675 N N . LEU A 1 85 ? -7.766 0.813 12.430 1.00 88.06 85 LEU A N 1
ATOM 676 C CA . LEU A 1 85 ? -6.684 1.783 12.284 1.00 88.06 85 LEU A CA 1
ATOM 677 C C . LEU A 1 85 ? -5.421 1.012 11.920 1.00 88.06 85 LEU A C 1
ATOM 679 O O . LEU A 1 85 ? -5.032 0.117 12.667 1.00 88.06 85 LEU A O 1
ATOM 683 N N . ASP A 1 86 ? -4.820 1.329 10.780 1.00 87.31 86 ASP A N 1
ATOM 684 C CA . ASP A 1 86 ? -3.604 0.662 10.319 1.00 87.31 86 ASP A CA 1
ATOM 685 C C . ASP A 1 86 ? -2.640 1.660 9.670 1.00 87.31 86 ASP A C 1
ATOM 687 O O . ASP A 1 86 ? -3.034 2.750 9.240 1.00 87.31 86 ASP A O 1
ATOM 691 N N . LEU A 1 87 ? -1.365 1.285 9.617 1.00 85.06 87 LEU A N 1
ATOM 692 C CA . LEU A 1 87 ? -0.329 2.054 8.949 1.00 85.06 87 LEU A CA 1
ATOM 693 C C . LEU A 1 87 ? -0.316 1.689 7.463 1.00 85.06 87 LEU A C 1
ATOM 695 O O . LEU A 1 87 ? 0.125 0.611 7.067 1.00 85.06 87 LEU A O 1
ATOM 699 N N . VAL A 1 88 ? -0.779 2.615 6.632 1.00 84.56 88 VAL A N 1
ATOM 700 C CA . VAL A 1 88 ? -0.878 2.443 5.185 1.00 84.56 88 VAL A CA 1
ATOM 701 C C . VAL A 1 88 ? 0.373 2.985 4.511 1.00 84.56 88 VAL A C 1
ATOM 703 O O . VAL A 1 88 ? 0.762 4.136 4.721 1.00 84.56 88 VAL A O 1
ATOM 706 N N . VAL A 1 89 ? 0.970 2.160 3.651 1.00 82.81 89 VAL A N 1
ATOM 707 C CA . VAL A 1 89 ? 2.073 2.551 2.767 1.00 82.81 89 VAL A CA 1
ATOM 708 C C . VAL A 1 89 ? 1.529 2.857 1.383 1.00 82.81 89 VAL A C 1
ATOM 710 O O . VAL A 1 89 ? 0.835 2.038 0.783 1.00 82.81 89 VAL A O 1
ATOM 713 N N . SER A 1 90 ? 1.878 4.021 0.853 1.00 79.94 90 SER A N 1
ATOM 714 C CA . SER A 1 90 ? 1.513 4.473 -0.488 1.00 79.94 90 SER A CA 1
ATOM 715 C C . SER A 1 90 ? 2.765 4.816 -1.289 1.00 79.94 90 SER A C 1
ATOM 717 O O . SER A 1 90 ? 3.718 5.360 -0.746 1.00 79.94 90 SER A O 1
ATOM 719 N N . ILE A 1 91 ? 2.769 4.499 -2.586 1.00 79.00 91 ILE A N 1
ATOM 720 C CA . ILE A 1 91 ? 3.892 4.794 -3.499 1.00 79.00 91 ILE A CA 1
ATOM 721 C C . ILE A 1 91 ? 3.450 5.764 -4.589 1.00 79.00 91 ILE A C 1
ATOM 723 O O . ILE A 1 91 ? 4.060 6.800 -4.820 1.00 79.00 91 ILE A O 1
ATOM 727 N N . ASP A 1 92 ? 2.357 5.452 -5.276 1.00 76.88 92 ASP A N 1
ATOM 728 C CA . ASP A 1 92 ? 1.704 6.414 -6.151 1.00 76.88 92 ASP A CA 1
ATOM 729 C C . ASP A 1 92 ? 0.202 6.129 -6.108 1.00 76.88 92 ASP A C 1
ATOM 731 O O . ASP A 1 92 ? -0.231 5.050 -6.518 1.00 76.88 92 ASP A O 1
ATOM 735 N N . PRO A 1 93 ? -0.625 7.064 -5.609 1.00 66.81 93 PRO A N 1
ATOM 736 C CA . PRO A 1 93 ? -2.061 6.862 -5.593 1.00 66.81 93 PRO A CA 1
ATOM 737 C C . PRO A 1 93 ? -2.592 6.658 -7.013 1.00 66.81 93 PRO A C 1
ATOM 739 O O . PRO A 1 93 ? -3.588 5.991 -7.179 1.00 66.81 93 PRO A O 1
ATOM 742 N N . LYS A 1 94 ? -1.938 7.119 -8.084 1.00 69.56 94 LYS A N 1
ATOM 743 C CA . LYS A 1 94 ? -2.405 6.857 -9.457 1.00 69.56 94 LYS A CA 1
ATOM 744 C C . LYS A 1 94 ? -2.311 5.381 -9.861 1.00 69.56 94 LYS A C 1
ATOM 746 O O . LYS A 1 94 ? -2.910 5.034 -10.877 1.00 69.56 94 LYS A O 1
ATOM 751 N N . LEU A 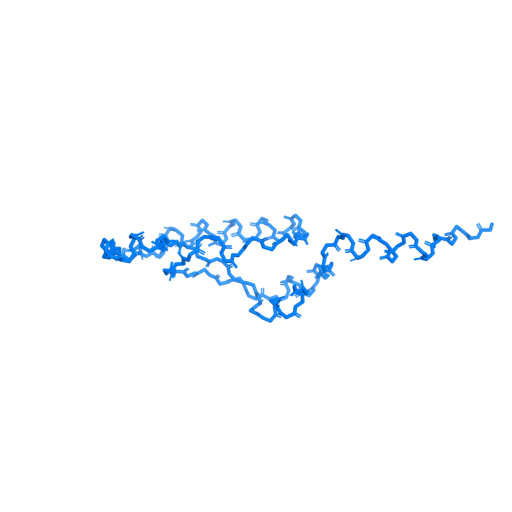1 95 ? -1.640 4.521 -9.084 1.00 67.50 95 LEU A N 1
ATOM 752 C CA . LEU A 1 95 ? -1.568 3.077 -9.338 1.00 67.50 95 LEU A CA 1
ATOM 753 C C . LEU A 1 95 ? -2.937 2.390 -9.318 1.00 67.50 95 LEU A C 1
ATOM 755 O O . LEU A 1 95 ? -3.140 1.461 -10.093 1.00 67.50 95 LEU A O 1
ATOM 759 N N . TRP A 1 96 ? -3.908 2.888 -8.540 1.00 62.09 96 TRP A N 1
ATOM 760 C CA . TRP A 1 96 ? -5.272 2.329 -8.542 1.00 62.09 96 TRP A CA 1
ATOM 761 C C . TRP A 1 96 ? -5.966 2.462 -9.904 1.00 62.09 96 TRP A C 1
ATOM 763 O O . TRP A 1 96 ? -6.901 1.731 -10.202 1.00 62.09 96 TRP A O 1
ATOM 773 N N . LYS A 1 97 ? -5.513 3.378 -10.769 1.00 64.31 97 LYS A N 1
ATOM 774 C CA . LYS A 1 97 ? -6.053 3.513 -12.131 1.00 64.31 97 LYS A CA 1
ATOM 775 C C . LYS A 1 97 ? -5.565 2.413 -13.071 1.00 64.31 97 LYS A C 1
ATOM 777 O O . LYS A 1 97 ? -6.079 2.294 -14.177 1.00 64.31 97 LYS A O 1
ATOM 782 N N . PHE A 1 98 ? -4.544 1.670 -12.653 1.00 58.75 98 PHE A N 1
ATOM 783 C CA . PHE A 1 98 ? -3.970 0.556 -13.394 1.00 58.75 98 PHE A CA 1
ATOM 784 C C . PHE A 1 98 ? -4.485 -0.799 -12.890 1.00 58.75 98 PHE A C 1
ATOM 786 O O . PHE A 1 98 ? -4.352 -1.785 -13.608 1.00 58.75 98 PHE A O 1
ATOM 793 N N . SER A 1 99 ? -5.098 -0.870 -11.702 1.00 55.19 99 SER A N 1
ATOM 794 C CA . SER A 1 99 ? -5.919 -2.023 -11.317 1.00 55.19 99 SER A CA 1
ATOM 795 C C . SER A 1 99 ? -7.243 -1.947 -12.074 1.00 55.19 99 SER A C 1
ATOM 797 O O . SER A 1 99 ? -8.148 -1.223 -11.660 1.00 55.19 99 SER A O 1
ATOM 799 N N . GLY A 1 100 ? -7.291 -2.616 -13.227 1.00 51.94 100 GLY A N 1
ATOM 800 C CA . GLY A 1 100 ? -8.532 -2.897 -13.951 1.00 51.94 100 GLY A CA 1
ATOM 801 C C . GLY A 1 100 ? -9.457 -3.810 -13.160 1.00 51.94 100 GLY A C 1
ATOM 802 O O . GLY A 1 100 ? -8.937 -4.637 -12.375 1.00 51.94 100 GLY A O 1
#

pLDDT: mean 72.89, std 15.76, range [37.53, 92.25]